Protein AF-A0A3B0P8T3-F1 (afdb_monomer_lite)

Structure (mmCIF, N/CA/C/O backbone):
data_AF-A0A3B0P8T3-F1
#
_entry.id   AF-A0A3B0P8T3-F1
#
loop_
_atom_site.group_PDB
_atom_site.id
_atom_site.type_symbol
_atom_site.label_atom_id
_atom_site.label_alt_id
_atom_site.label_comp_id
_atom_site.label_asym_id
_atom_site.label_entity_id
_atom_site.label_seq_id
_atom_site.pdbx_PDB_ins_code
_atom_site.Cartn_x
_atom_site.Cartn_y
_atom_site.Cartn_z
_atom_site.occupancy
_atom_site.B_iso_or_equiv
_atom_site.auth_seq_id
_atom_site.auth_comp_id
_atom_site.auth_asym_id
_atom_site.auth_atom_id
_atom_site.pdbx_PDB_model_num
ATOM 1 N N . MET A 1 1 ? -4.593 -6.143 -6.199 1.00 64.19 1 MET A N 1
ATOM 2 C CA . MET A 1 1 ? -4.587 -6.988 -4.974 1.00 64.19 1 MET A CA 1
ATOM 3 C C . MET A 1 1 ? -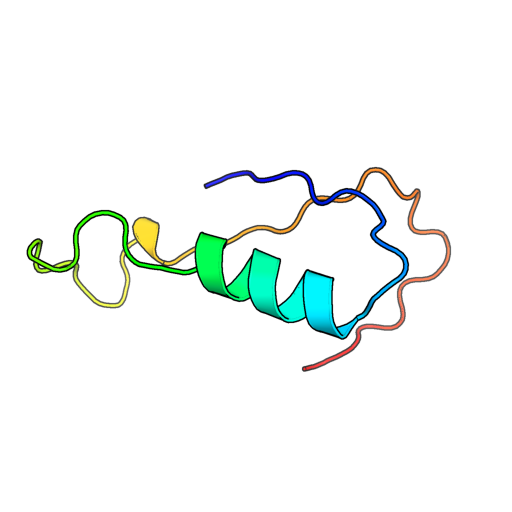5.784 -6.593 -4.117 1.00 64.19 1 MET A C 1
ATOM 5 O O . MET A 1 1 ? -5.988 -5.395 -3.966 1.00 64.19 1 MET A O 1
ATOM 9 N N . LEU A 1 2 ? -6.583 -7.538 -3.606 1.00 58.69 2 LEU A N 1
ATOM 10 C CA . LEU A 1 2 ? -7.734 -7.225 -2.744 1.00 58.69 2 LEU A CA 1
ATOM 11 C C . LEU A 1 2 ? -7.325 -7.432 -1.284 1.00 58.69 2 LEU A C 1
ATOM 13 O O . LEU A 1 2 ? -6.950 -8.540 -0.905 1.00 58.69 2 LEU A O 1
ATOM 17 N N . VAL A 1 3 ? -7.336 -6.359 -0.491 1.00 63.97 3 VAL A N 1
ATOM 18 C CA . VAL A 1 3 ? -6.950 -6.395 0.925 1.00 63.97 3 VAL A CA 1
ATOM 19 C C . VAL A 1 3 ? -8.065 -5.790 1.762 1.00 63.97 3 VAL A C 1
ATOM 21 O O . VAL A 1 3 ? -8.475 -4.654 1.536 1.00 63.97 3 VAL A O 1
ATOM 24 N N . GLN A 1 4 ? -8.531 -6.552 2.748 1.00 64.12 4 GLN A N 1
ATOM 25 C CA . GLN A 1 4 ? -9.447 -6.059 3.764 1.00 64.12 4 GLN A CA 1
ATOM 26 C C . GLN A 1 4 ? -8.635 -5.405 4.884 1.00 64.12 4 GLN A C 1
ATOM 28 O O . GLN A 1 4 ? -7.842 -6.068 5.559 1.00 64.12 4 GLN A O 1
ATOM 33 N N . LEU A 1 5 ? -8.831 -4.103 5.081 1.00 67.88 5 LEU A N 1
ATOM 34 C CA . LEU A 1 5 ? -8.252 -3.394 6.217 1.00 67.88 5 LEU A CA 1
ATOM 35 C C . LEU A 1 5 ? -9.134 -3.636 7.446 1.00 67.88 5 LEU A C 1
ATOM 37 O O . LEU A 1 5 ? -10.359 -3.553 7.370 1.00 67.88 5 LEU A O 1
ATOM 41 N N . ARG A 1 6 ? -8.511 -3.974 8.578 1.00 71.88 6 ARG A N 1
ATOM 42 C CA . ARG A 1 6 ? -9.200 -3.928 9.873 1.00 71.88 6 ARG A CA 1
ATOM 43 C C . ARG A 1 6 ? -9.265 -2.476 10.316 1.00 71.88 6 ARG A C 1
ATOM 45 O O . ARG A 1 6 ? -8.358 -1.714 9.996 1.00 71.88 6 ARG A O 1
ATOM 52 N N . ASP A 1 7 ? -10.297 -2.125 11.070 1.00 69.88 7 ASP A N 1
ATOM 53 C CA . ASP A 1 7 ? -10.291 -0.856 11.780 1.00 69.88 7 ASP A CA 1
ATOM 54 C C . ASP A 1 7 ? -9.180 -0.902 12.835 1.00 69.88 7 ASP A C 1
ATOM 56 O O . ASP A 1 7 ? -9.213 -1.700 13.777 1.00 69.88 7 ASP A O 1
ATOM 60 N N . VAL A 1 8 ? -8.128 -0.127 12.597 1.00 66.25 8 VAL A N 1
ATOM 61 C CA . VAL A 1 8 ? -7.005 0.019 13.513 1.00 66.25 8 VAL A CA 1
ATOM 62 C C . VAL A 1 8 ? -7.088 1.436 14.045 1.00 66.25 8 VAL A C 1
ATOM 64 O O . VAL A 1 8 ? -7.042 2.393 13.276 1.00 66.25 8 VAL A O 1
ATOM 67 N N . THR A 1 9 ? -7.175 1.567 15.366 1.00 71.62 9 THR A N 1
ATOM 68 C CA . THR A 1 9 ? -7.452 2.825 16.083 1.00 71.62 9 THR A CA 1
ATOM 69 C C . THR A 1 9 ? -6.424 3.941 15.854 1.00 71.62 9 THR A C 1
ATOM 71 O O . THR A 1 9 ? -6.616 5.059 16.323 1.00 71.62 9 THR A O 1
ATOM 74 N N . SER A 1 10 ? -5.320 3.669 15.147 1.00 82.44 10 SER A N 1
ATOM 75 C CA . SER A 1 10 ? -4.260 4.632 14.855 1.00 82.44 10 SER A CA 1
ATOM 76 C C . SER A 1 10 ? -4.140 4.918 13.359 1.00 82.44 10 SER A C 1
ATOM 78 O O . SER A 1 10 ? -3.708 4.073 12.574 1.00 82.44 10 SER A O 1
ATOM 80 N N . GLU A 1 11 ? -4.396 6.171 12.986 1.00 81.81 11 GLU A N 1
ATOM 81 C CA . GLU A 1 11 ? -4.222 6.689 11.625 1.00 81.81 11 GLU A CA 1
ATOM 82 C C . GLU A 1 11 ? -2.799 6.453 11.085 1.00 81.81 11 GLU A C 1
ATOM 84 O O . GLU A 1 11 ? -2.612 5.977 9.964 1.00 81.81 11 GLU A O 1
ATOM 89 N N . LYS A 1 12 ? -1.771 6.676 11.917 1.00 86.88 12 LYS A N 1
ATOM 90 C CA . LYS A 1 12 ? -0.363 6.447 11.542 1.00 86.88 12 LYS A CA 1
ATOM 91 C C . LYS A 1 12 ? -0.085 4.991 11.174 1.00 86.88 12 LYS A C 1
ATOM 93 O O . LYS A 1 12 ? 0.759 4.723 10.316 1.00 86.88 12 LYS A O 1
ATOM 98 N N . LEU A 1 13 ? -0.747 4.047 11.841 1.00 81.88 13 LEU A N 1
ATOM 99 C CA . LEU A 1 13 ? -0.596 2.624 11.554 1.00 81.88 13 LEU A CA 1
ATOM 100 C C . LEU A 1 13 ? -1.339 2.238 10.267 1.00 81.88 13 LEU A C 1
ATOM 102 O O . LEU A 1 13 ? -0.821 1.434 9.487 1.00 81.88 13 LEU A O 1
ATOM 106 N N . ASN A 1 14 ? -2.482 2.871 9.991 1.00 80.81 14 ASN A N 1
ATOM 107 C CA . ASN A 1 14 ? -3.213 2.697 8.733 1.00 80.81 14 ASN A CA 1
ATOM 108 C C . ASN A 1 14 ? -2.391 3.171 7.533 1.00 80.81 14 ASN A C 1
ATOM 110 O O . ASN A 1 14 ? -2.203 2.404 6.587 1.00 80.81 14 ASN A O 1
ATOM 114 N N . VAL A 1 15 ? -1.808 4.373 7.604 1.00 83.44 15 VAL A N 1
ATOM 115 C CA . VAL A 1 15 ? -0.950 4.918 6.536 1.00 83.44 15 VAL A CA 1
ATOM 116 C C . VAL A 1 15 ? 0.231 3.985 6.244 1.00 83.44 15 VAL A C 1
ATOM 118 O O . VAL A 1 15 ? 0.494 3.649 5.088 1.00 83.44 15 VAL A O 1
ATOM 121 N N . GLN A 1 16 ? 0.913 3.493 7.283 1.00 83.50 16 GLN A N 1
ATOM 122 C CA . GLN A 1 16 ? 2.027 2.552 7.119 1.00 83.50 16 GLN A CA 1
ATOM 123 C C . GLN A 1 16 ? 1.586 1.221 6.505 1.00 83.50 16 GLN A C 1
ATOM 125 O O . GLN A 1 16 ? 2.286 0.675 5.650 1.00 83.50 16 GLN A O 1
ATOM 130 N N . THR A 1 17 ? 0.437 0.696 6.931 1.00 82.06 17 THR A N 1
ATOM 131 C CA . THR A 1 17 ? -0.124 -0.556 6.410 1.00 82.06 17 THR A CA 1
ATOM 132 C C . THR A 1 17 ? -0.449 -0.431 4.925 1.00 82.06 17 THR A C 1
ATOM 134 O O . THR A 1 17 ? 0.023 -1.241 4.124 1.00 82.06 17 THR A O 1
ATOM 137 N N . ILE A 1 18 ? -1.160 0.630 4.533 1.00 80.06 18 ILE A N 1
ATOM 138 C CA . ILE A 1 18 ? -1.484 0.919 3.129 1.00 80.06 18 ILE A CA 1
ATOM 139 C C . ILE A 1 18 ? -0.201 1.097 2.309 1.00 80.06 18 ILE A C 1
ATOM 141 O O . ILE A 1 18 ? -0.077 0.529 1.224 1.00 80.06 18 ILE A O 1
ATOM 145 N N . GLY A 1 19 ? 0.792 1.811 2.844 1.00 81.56 19 GLY A N 1
ATOM 146 C CA . GLY A 1 19 ? 2.085 1.998 2.187 1.00 81.56 19 GLY A CA 1
ATOM 147 C C . GLY A 1 19 ? 2.877 0.702 1.977 1.00 81.56 19 GLY A C 1
ATOM 148 O O . GLY A 1 19 ? 3.648 0.615 1.025 1.00 81.56 19 GLY A O 1
ATOM 149 N N . ARG A 1 20 ? 2.699 -0.324 2.823 1.00 80.88 20 ARG A N 1
ATOM 150 C CA . ARG A 1 20 ? 3.293 -1.661 2.613 1.00 80.88 20 ARG A CA 1
ATOM 151 C C . ARG A 1 20 ? 2.565 -2.442 1.521 1.00 80.88 20 ARG A C 1
ATOM 153 O O . ARG A 1 20 ? 3.226 -3.130 0.751 1.00 80.88 20 ARG A O 1
ATOM 160 N N . ILE A 1 21 ? 1.242 -2.303 1.439 1.00 78.69 21 ILE A N 1
ATOM 161 C CA . ILE A 1 21 ? 0.402 -2.963 0.426 1.00 78.69 21 ILE A CA 1
ATOM 162 C C . ILE A 1 21 ? 0.648 -2.371 -0.967 1.00 78.69 21 ILE A C 1
ATOM 164 O O . ILE A 1 21 ? 0.714 -3.118 -1.936 1.00 78.69 21 ILE A O 1
ATOM 168 N N . LYS A 1 22 ? 0.834 -1.047 -1.069 1.00 77.12 22 LYS A N 1
ATOM 169 C CA . LYS A 1 22 ? 1.057 -0.335 -2.342 1.00 77.12 22 LYS A CA 1
ATOM 170 C C . LYS A 1 22 ? 2.430 -0.570 -2.996 1.00 77.12 22 LYS A C 1
ATOM 172 O O . LYS A 1 22 ? 2.745 0.051 -4.009 1.00 77.12 22 LYS A O 1
ATOM 177 N N . ARG A 1 23 ? 3.290 -1.413 -2.420 1.00 77.62 23 ARG A N 1
ATOM 178 C CA . ARG A 1 23 ? 4.622 -1.684 -2.980 1.00 77.62 23 ARG A C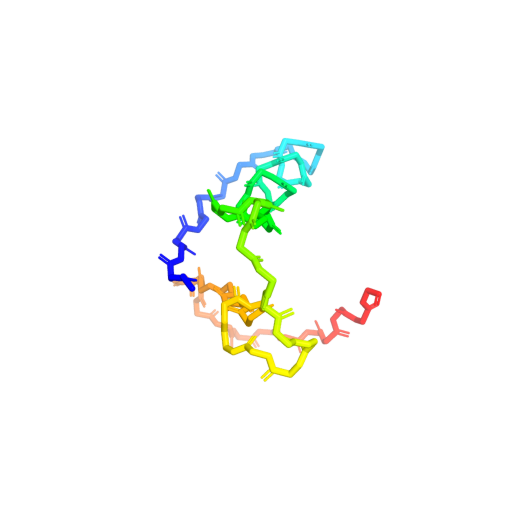A 1
ATOM 179 C C . ARG A 1 23 ? 4.509 -2.643 -4.160 1.00 77.62 23 ARG A C 1
ATOM 181 O O . ARG A 1 23 ? 3.803 -3.641 -4.071 1.00 77.62 23 ARG A O 1
ATOM 188 N N . ASN A 1 24 ? 5.271 -2.379 -5.224 1.00 70.38 24 ASN A N 1
ATOM 189 C CA . ASN A 1 24 ? 5.418 -3.318 -6.334 1.00 70.38 24 ASN A CA 1
ATOM 190 C C . ASN A 1 24 ? 5.970 -4.664 -5.801 1.00 70.38 24 ASN A C 1
ATOM 192 O O . ASN A 1 24 ? 7.075 -4.671 -5.247 1.00 70.38 24 ASN A O 1
ATOM 196 N N . PRO A 1 25 ? 5.249 -5.793 -5.969 1.00 71.12 25 PRO A N 1
ATOM 197 C CA . PRO A 1 25 ? 5.694 -7.106 -5.499 1.00 71.12 25 PRO A CA 1
ATOM 198 C C . PRO A 1 25 ? 7.022 -7.553 -6.115 1.00 71.12 25 PRO A C 1
ATOM 200 O O . PRO A 1 25 ? 7.775 -8.297 -5.489 1.00 71.12 25 PRO A O 1
ATOM 203 N N . ASN A 1 26 ? 7.320 -7.098 -7.335 1.00 81.25 26 ASN A N 1
ATOM 204 C CA . ASN A 1 26 ? 8.577 -7.379 -8.009 1.00 81.25 26 ASN A CA 1
ATOM 205 C C . ASN A 1 26 ? 9.159 -6.095 -8.623 1.00 81.25 26 ASN A C 1
ATOM 207 O O . ASN A 1 26 ? 8.905 -5.803 -9.793 1.00 81.25 26 ASN A O 1
ATOM 211 N N . PRO A 1 27 ? 9.985 -5.343 -7.873 1.00 78.44 27 PRO A N 1
ATOM 212 C CA . PRO A 1 27 ? 10.569 -4.089 -8.349 1.00 78.44 27 PRO A CA 1
ATOM 213 C C . PRO A 1 27 ? 11.540 -4.267 -9.524 1.00 78.44 27 PRO A C 1
ATOM 215 O O . PRO A 1 27 ? 11.910 -3.287 -10.157 1.00 78.44 27 PRO A O 1
ATOM 218 N N . ARG A 1 28 ? 11.967 -5.501 -9.819 1.00 84.12 28 ARG A N 1
ATOM 219 C CA . ARG A 1 28 ? 12.853 -5.807 -10.952 1.00 84.12 28 ARG A CA 1
ATOM 220 C C . ARG A 1 28 ? 12.092 -6.089 -12.245 1.00 84.12 28 ARG A C 1
ATOM 222 O O . ARG A 1 28 ? 12.721 -6.179 -13.294 1.00 84.12 28 ARG A O 1
ATOM 229 N N . TYR A 1 29 ? 10.775 -6.271 -12.176 1.00 83.75 29 TYR A N 1
ATOM 230 C CA . TYR A 1 29 ? 9.961 -6.492 -13.3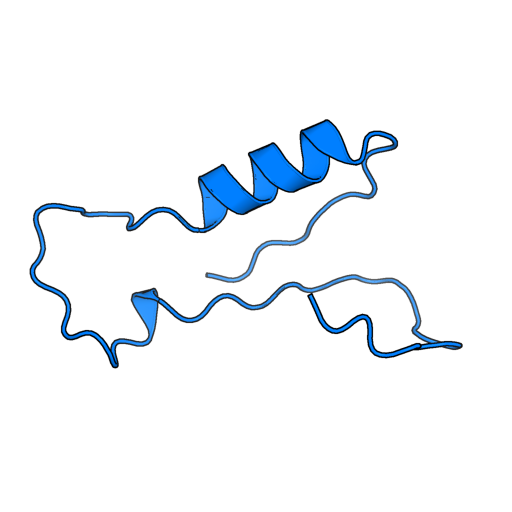62 1.00 83.75 29 TYR A CA 1
ATOM 231 C C . TYR A 1 29 ? 9.537 -5.138 -13.952 1.00 83.75 29 TYR A C 1
ATOM 233 O O . TYR A 1 29 ? 8.938 -4.337 -13.228 1.00 83.75 29 TYR A O 1
ATOM 241 N N . PRO A 1 30 ? 9.833 -4.861 -15.236 1.00 84.44 30 PRO A N 1
ATOM 242 C CA . PRO A 1 30 ? 9.508 -3.593 -15.877 1.00 84.44 30 PRO A CA 1
ATOM 243 C C . PRO A 1 30 ? 8.025 -3.577 -16.263 1.00 84.44 30 PRO A C 1
ATOM 245 O O . PRO A 1 30 ? 7.652 -3.835 -17.407 1.00 84.44 30 PRO A O 1
ATOM 248 N N . PHE A 1 31 ? 7.157 -3.333 -15.285 1.00 83.19 31 PHE A N 1
ATOM 249 C CA . PHE A 1 31 ? 5.749 -3.082 -15.567 1.00 83.19 31 PHE A CA 1
ATOM 250 C C . PHE A 1 31 ? 5.613 -1.767 -16.344 1.00 83.19 31 PHE A C 1
ATOM 252 O O . PHE A 1 31 ? 6.273 -0.788 -16.015 1.00 83.19 31 PHE A O 1
ATOM 259 N N . ASN A 1 32 ? 4.753 -1.759 -17.363 1.00 84.88 32 ASN A N 1
ATOM 260 C CA . ASN A 1 32 ? 4.277 -0.520 -17.976 1.00 84.88 32 ASN A CA 1
ATOM 261 C C . ASN A 1 32 ? 3.441 0.266 -16.950 1.00 84.88 32 ASN A C 1
ATOM 263 O O . ASN A 1 32 ? 2.750 -0.361 -16.146 1.00 84.88 32 ASN A O 1
ATOM 267 N N . ASP A 1 33 ? 3.464 1.595 -16.999 1.00 80.75 33 ASP A N 1
ATOM 268 C CA . ASP A 1 33 ? 2.797 2.467 -16.023 1.00 80.75 33 ASP A CA 1
ATOM 269 C C . ASP A 1 33 ? 1.272 2.235 -15.962 1.00 80.75 33 ASP A C 1
ATOM 271 O O . ASP A 1 33 ? 0.679 2.311 -14.889 1.00 80.75 33 ASP A O 1
ATOM 275 N N . ASP A 1 34 ? 0.652 1.811 -17.070 1.00 84.12 34 ASP A N 1
ATOM 276 C CA . ASP A 1 34 ? -0.784 1.477 -17.161 1.00 84.12 34 ASP A CA 1
ATOM 277 C C . ASP A 1 34 ? -1.136 0.040 -16.713 1.00 84.12 34 ASP A C 1
ATOM 279 O O . ASP A 1 34 ? -2.199 -0.502 -17.034 1.00 84.12 34 ASP A O 1
ATOM 283 N N . ASN A 1 35 ? -0.239 -0.651 -16.007 1.00 84.62 35 ASN A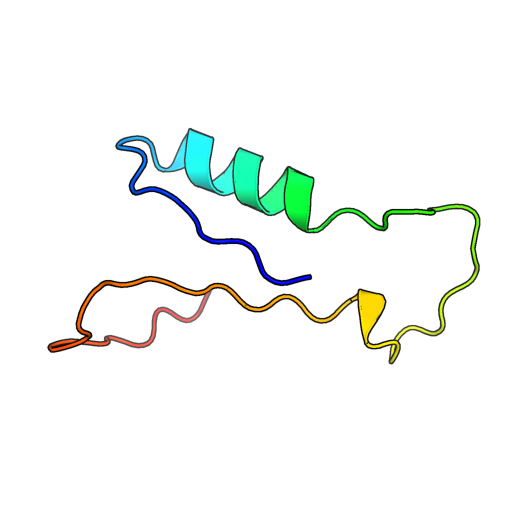 N 1
ATOM 284 C CA . ASN A 1 35 ? -0.469 -2.042 -15.629 1.00 84.62 35 ASN A CA 1
ATOM 285 C C . ASN A 1 35 ? -1.412 -2.180 -14.419 1.00 84.62 35 ASN A C 1
ATOM 287 O O . ASN A 1 35 ? -1.230 -1.544 -13.383 1.00 84.62 35 ASN A O 1
ATOM 291 N N . ILE A 1 36 ? -2.353 -3.129 -14.499 1.00 82.31 36 ILE A N 1
ATOM 292 C CA . ILE A 1 36 ? -3.301 -3.466 -13.422 1.00 82.31 36 ILE A CA 1
ATOM 293 C C . ILE A 1 36 ? -2.636 -3.810 -12.078 1.00 82.31 36 ILE A C 1
ATOM 295 O O . ILE A 1 36 ? -3.277 -3.712 -11.033 1.00 82.31 36 ILE A O 1
ATOM 299 N N . VAL A 1 37 ? -1.356 -4.192 -12.068 1.00 77.19 37 VAL A N 1
ATOM 300 C CA . VAL A 1 37 ? -0.583 -4.417 -10.838 1.00 77.19 37 VAL A CA 1
ATOM 301 C C . VAL A 1 37 ? -0.524 -3.170 -9.945 1.00 77.19 37 VAL A C 1
ATOM 303 O O . VAL A 1 37 ? -0.415 -3.304 -8.727 1.00 77.19 37 VAL A O 1
ATOM 306 N N . PHE A 1 38 ? -0.645 -1.976 -10.533 1.00 77.56 38 PHE A N 1
ATOM 307 C CA . PHE A 1 38 ? -0.677 -0.698 -9.825 1.00 77.56 38 PHE A CA 1
ATOM 308 C C . PHE A 1 38 ? -2.086 -0.283 -9.379 1.00 77.56 38 PHE A C 1
ATOM 310 O O . PHE A 1 38 ? -2.234 0.714 -8.670 1.00 77.56 38 PHE A O 1
ATOM 317 N N . ASN A 1 39 ? -3.117 -1.064 -9.717 1.00 80.31 39 ASN A N 1
ATOM 318 C CA . ASN A 1 39 ? -4.484 -0.805 -9.281 1.00 80.31 39 ASN A CA 1
ATOM 319 C C . ASN A 1 39 ? -4.726 -1.411 -7.890 1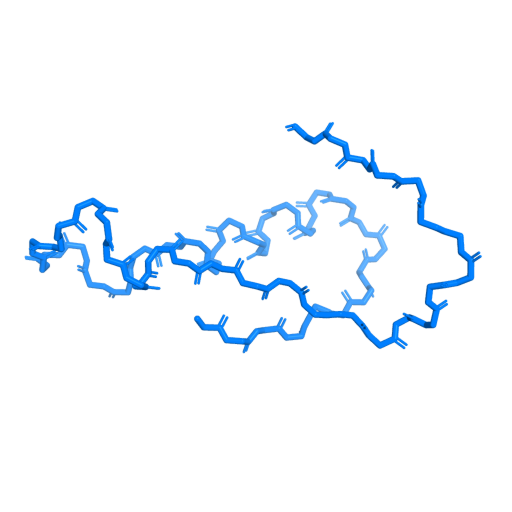.00 80.31 39 ASN A C 1
ATOM 321 O O . ASN A 1 39 ? -4.673 -2.631 -7.677 1.00 80.31 39 ASN A O 1
ATOM 325 N N . TYR A 1 40 ? -5.039 -0.538 -6.934 1.00 75.31 40 TYR A N 1
ATOM 326 C CA . TYR A 1 40 ? -5.342 -0.896 -5.551 1.00 75.31 40 TYR A CA 1
ATOM 327 C C . TYR A 1 40 ? -6.790 -0.549 -5.230 1.00 75.31 40 TYR A C 1
ATOM 329 O O . TYR A 1 40 ? -7.220 0.584 -5.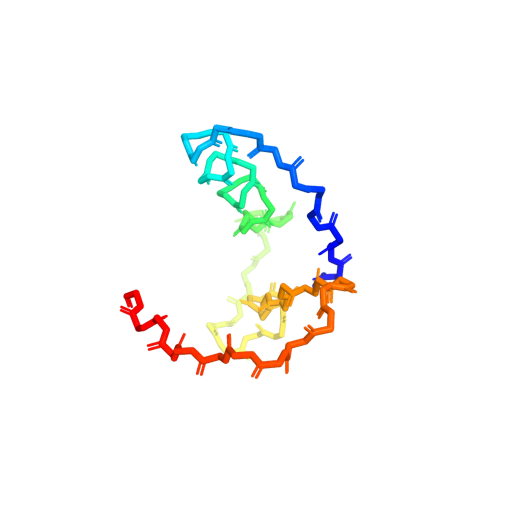425 1.00 75.31 40 TYR A O 1
ATOM 337 N N . TYR A 1 41 ? -7.517 -1.520 -4.684 1.00 75.31 41 TYR A N 1
ATOM 338 C CA . TYR A 1 41 ? -8.899 -1.348 -4.254 1.00 75.31 41 TYR A CA 1
ATOM 339 C C . TYR A 1 41 ? -8.958 -1.575 -2.749 1.00 75.31 41 TYR A C 1
ATOM 341 O O . TYR A 1 41 ? -8.542 -2.628 -2.259 1.00 75.31 41 TYR A O 1
ATOM 349 N N . ILE A 1 42 ? -9.437 -0.570 -2.019 1.00 70.19 42 ILE A N 1
ATOM 350 C CA . ILE A 1 42 ? -9.671 -0.673 -0.580 1.00 70.19 42 ILE A CA 1
ATOM 351 C C . ILE A 1 42 ? -11.125 -1.076 -0.395 1.00 70.19 42 ILE A C 1
ATOM 353 O O . ILE A 1 42 ? -12.030 -0.390 -0.864 1.00 70.19 42 ILE A O 1
ATOM 357 N N . TYR A 1 43 ? -11.332 -2.197 0.284 1.00 72.06 43 TYR A N 1
ATOM 358 C CA . TYR A 1 43 ? -12.655 -2.709 0.601 1.00 72.06 43 TYR A CA 1
ATOM 359 C C . TYR A 1 43 ? -12.873 -2.664 2.115 1.00 72.06 43 TYR A C 1
ATOM 361 O O . TYR A 1 43 ? -12.009 -3.087 2.889 1.00 72.06 43 TYR A O 1
ATOM 369 N N . SER A 1 44 ? -14.030 -2.144 2.525 1.00 69.81 44 SER A N 1
ATOM 370 C CA . SER A 1 44 ? -14.481 -2.093 3.914 1.00 69.81 44 SER A CA 1
ATOM 371 C C . SER A 1 44 ? -15.883 -2.679 4.004 1.00 69.81 44 SER A C 1
ATOM 373 O O . SER A 1 44 ? -16.730 -2.385 3.166 1.00 69.81 44 SER A O 1
ATOM 375 N N . ASN A 1 45 ? -16.124 -3.482 5.040 1.00 70.62 45 ASN A N 1
ATOM 376 C CA . ASN A 1 45 ? -17.452 -4.012 5.355 1.00 70.62 45 ASN A CA 1
ATOM 377 C C . ASN A 1 45 ? -18.342 -2.989 6.077 1.00 70.62 45 ASN A C 1
ATOM 379 O O . ASN A 1 45 ? -19.445 -3.343 6.485 1.00 70.62 45 ASN A O 1
ATOM 383 N N . ASN A 1 46 ? -17.883 -1.747 6.271 1.00 70.38 46 ASN A N 1
ATOM 384 C CA . ASN A 1 46 ? -18.763 -0.703 6.779 1.00 70.38 46 ASN A CA 1
ATOM 385 C C . ASN A 1 46 ? -19.879 -0.455 5.766 1.00 70.38 46 ASN A C 1
ATOM 387 O O . ASN A 1 46 ? -19.631 -0.125 4.608 1.00 70.38 46 ASN A O 1
ATOM 391 N N . THR A 1 47 ? -21.119 -0.603 6.218 1.00 64.69 47 THR A N 1
ATOM 392 C CA . THR A 1 47 ? -22.298 -0.161 5.483 1.00 64.69 47 THR A CA 1
ATOM 393 C C . THR A 1 47 ? -22.232 1.362 5.387 1.00 64.69 47 THR A C 1
ATOM 395 O O . THR A 1 47 ? -22.401 2.065 6.381 1.00 64.69 47 THR A O 1
ATOM 398 N N . PHE A 1 48 ? -21.888 1.876 4.206 1.00 60.78 48 PHE A N 1
ATOM 399 C CA . PHE A 1 48 ? -21.761 3.307 3.945 1.00 60.78 48 PHE A CA 1
ATOM 400 C C . PHE A 1 48 ? -23.143 3.976 3.956 1.00 60.78 48 PHE A C 1
ATOM 402 O O . PHE A 1 48 ? -23.762 4.127 2.909 1.00 60.78 48 PHE A O 1
ATOM 409 N N . GLU A 1 49 ? -23.630 4.390 5.126 1.00 57.72 49 GLU A N 1
ATOM 410 C CA . GLU A 1 49 ? -24.785 5.301 5.206 1.00 57.72 49 GLU A CA 1
ATOM 411 C C . GLU A 1 49 ? -24.388 6.776 5.034 1.00 57.72 49 GLU A C 1
ATOM 413 O O . GLU A 1 49 ? -25.243 7.600 4.742 1.00 57.72 49 GLU A O 1
ATOM 418 N N . ASN A 1 50 ? -23.102 7.131 5.137 1.00 52.00 50 ASN A N 1
ATOM 419 C CA . ASN A 1 50 ? -22.625 8.500 4.922 1.00 52.00 50 ASN A CA 1
ATOM 420 C C . ASN A 1 50 ? -21.214 8.483 4.329 1.00 52.00 50 ASN A C 1
ATOM 422 O O . ASN A 1 50 ? -20.238 8.230 5.033 1.00 52.00 50 ASN A O 1
ATOM 426 N N . MET A 1 51 ? -21.101 8.722 3.025 1.00 55.03 51 MET A N 1
ATOM 427 C CA . MET A 1 51 ? -19.820 8.803 2.328 1.00 55.03 51 MET A CA 1
ATOM 428 C C . MET A 1 51 ? -19.590 10.262 1.923 1.00 55.03 51 MET A C 1
ATOM 430 O O . MET A 1 51 ? -19.972 10.682 0.834 1.00 55.03 51 MET A O 1
ATOM 434 N N . GLU A 1 52 ? -18.980 11.057 2.804 1.00 50.16 52 GLU A N 1
ATOM 435 C CA . GLU A 1 52 ? -18.254 12.235 2.333 1.00 50.16 52 GLU A CA 1
ATOM 436 C C . GLU A 1 52 ? -17.033 11.725 1.569 1.00 50.16 52 GLU A C 1
ATOM 438 O O . GLU A 1 52 ? -16.206 10.976 2.096 1.00 50.16 52 GLU A O 1
ATOM 443 N N . LEU A 1 53 ? -16.966 12.071 0.285 1.00 48.50 53 LEU A N 1
ATOM 444 C CA . LEU A 1 53 ? -15.834 11.763 -0.576 1.00 48.50 53 LEU A CA 1
ATOM 445 C C . LEU A 1 53 ? -14.614 12.523 -0.047 1.00 48.50 53 LEU A C 1
ATOM 447 O O . LEU A 1 53 ? -14.394 13.684 -0.389 1.00 48.50 53 LEU A O 1
ATOM 451 N N . VAL A 1 54 ? -13.828 11.874 0.811 1.00 50.81 54 VAL A N 1
ATOM 452 C CA . VAL A 1 54 ? -12.524 12.395 1.220 1.00 50.81 54 VAL A CA 1
ATOM 453 C C . VAL A 1 54 ? -11.597 12.281 0.015 1.00 50.81 54 VAL A C 1
ATOM 455 O O . VAL A 1 54 ? -11.054 11.214 -0.278 1.00 50.81 54 VAL A O 1
ATOM 458 N N . ASN A 1 55 ? -11.465 13.391 -0.706 1.00 36.75 55 ASN A N 1
ATOM 459 C CA . ASN A 1 55 ? -10.421 13.579 -1.699 1.00 36.75 55 ASN A CA 1
ATOM 460 C C . ASN A 1 55 ? -9.098 13.777 -0.952 1.00 36.75 55 ASN A C 1
ATOM 462 O O . ASN A 1 55 ? -8.922 14.777 -0.256 1.00 36.75 55 ASN A O 1
ATOM 466 N N . TRP A 1 56 ? -8.219 12.784 -1.069 1.00 50.09 56 TRP A N 1
ATOM 467 C CA . TRP A 1 56 ? -6.834 12.827 -0.602 1.00 50.09 56 TRP A CA 1
ATOM 468 C C . TRP A 1 56 ? -5.942 13.526 -1.623 1.00 50.09 56 TRP A C 1
ATOM 470 O O . TRP A 1 56 ? -6.119 13.242 -2.831 1.00 50.09 56 TRP A O 1
#

Secondary structure (DSSP, 8-state):
-EEEPP--S-HHHHHHHHHHHTS-S-TTS---TT-GGG--EEE--S--S-------

pLDDT: mean 72.43, std 11.57, range [36.75, 86.88]

Radius of gyration: 13.89 Å; chains: 1; bounding box: 38×21×34 Å

Sequence (56 aa):
MLVQLRDVTSEKLNVQTIGRIKRNPNPRYPFNDDNIVFNYYIYSNNTFENMELVNW

Foldseek 3Di:
DEDEDDPDVDPVVVVVVVVVVQDQPDPPDPDDPPDCSNDDDYDYPPPCPDDDPPDD

Organism: Mycoplasmopsis synoviae (NCBI:txid2109)